Protein AF-A0A7V9H2V7-F1 (afdb_monomer)

Mean predicted aligned error: 5.99 Å

Solvent-accessible surface area (backbone atoms only — not comparable to full-atom values): 3948 Å² total; per-residue (Å²): 129,84,79,74,68,88,45,68,68,51,43,52,50,52,46,50,57,51,51,53,52,35,51,56,35,46,52,47,15,63,74,67,71,34,64,71,45,43,52,51,35,53,55,50,48,55,54,44,52,52,52,51,52,54,48,52,55,50,52,59,57,56,68,51,66,79,72,79,114

Secondary structure (DSSP, 8-state):
-PPPP-SHHHHHHHHHHHHHHHHHHHHHHHHHT-HHHHHHHHHHHHHHHHHHHHHHHHHHHHHHTTS--

pLDDT: mean 88.88, std 15.7, range [40.91, 98.69]

Nearest PDB structures (foldseek):
  5j0j-assembly1_A  TM=8.899E-01  e=1.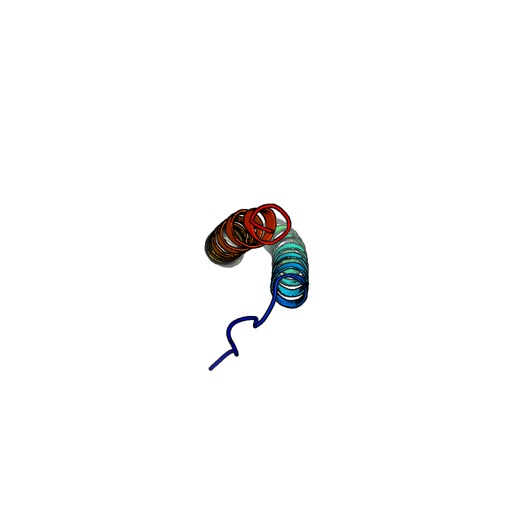598E+00  synthetic construct
  5j0h-assembly1_A  TM=8.719E-01  e=1.822E+00  synthetic construct
  5j0h-assembly2_B  TM=8.699E-01  e=2.218E+00  synthetic construct
  6naf-assembly1_A  TM=8.673E-01  e=2.701E+00  synthetic construct
  8fbi-assembly1_A-3  TM=8.992E-01  e=5.932E+00  synthetic construct

Radius of gyration: 15.87 Å; Cα contacts (8 Å, |Δi|>4): 33; chains: 1; bounding box: 40×20×44 Å

Sequence (69 aa):
MRERPRNLKDMLAEAKDTSELMVDLAYAALFYNSEDISEEVFRLEERLNDLVFDMRTLAILAARSPADS

Structure (mmCIF, N/CA/C/O backbone):
data_AF-A0A7V9H2V7-F1
#
_entry.id   AF-A0A7V9H2V7-F1
#
loop_
_atom_site.group_PDB
_atom_site.id
_atom_site.type_symbol
_atom_site.label_atom_id
_atom_site.label_alt_id
_atom_site.label_comp_id
_atom_site.label_asym_id
_atom_site.label_entity_id
_atom_site.label_seq_id
_atom_site.pdbx_PDB_ins_code
_atom_site.Cartn_x
_atom_site.Cartn_y
_atom_site.Cartn_z
_atom_site.occupancy
_atom_site.B_iso_or_equiv
_atom_site.auth_seq_id
_atom_site.auth_comp_id
_atom_site.auth_asym_id
_atom_site.auth_atom_id
_atom_site.pdbx_PDB_model_num
ATOM 1 N N . MET A 1 1 ? -4.810 -13.520 -10.935 1.00 40.91 1 MET A N 1
ATOM 2 C CA . MET A 1 1 ? -3.370 -13.276 -10.699 1.00 40.91 1 MET A CA 1
ATOM 3 C C . MET A 1 1 ? -3.122 -11.807 -10.994 1.00 40.91 1 MET A C 1
ATOM 5 O O . MET A 1 1 ? -3.464 -11.397 -12.095 1.00 40.91 1 MET A O 1
ATOM 9 N N . ARG A 1 2 ? -2.664 -10.995 -10.028 1.00 50.88 2 ARG A N 1
ATOM 10 C CA . ARG A 1 2 ? -2.276 -9.602 -10.324 1.00 50.88 2 ARG A CA 1
ATOM 11 C C . ARG A 1 2 ? -1.068 -9.647 -11.267 1.00 50.88 2 ARG A C 1
ATOM 13 O O . ARG A 1 2 ? -0.135 -10.401 -11.000 1.00 50.88 2 ARG A O 1
ATOM 20 N N . GLU A 1 3 ? -1.136 -8.933 -12.391 1.00 59.56 3 GLU A N 1
ATOM 21 C CA . GLU A 1 3 ? -0.002 -8.802 -13.312 1.00 59.56 3 GLU A CA 1
ATOM 22 C C . GLU A 1 3 ? 1.165 -8.169 -12.554 1.00 59.56 3 GLU A C 1
ATOM 24 O O . GLU A 1 3 ? 1.002 -7.119 -11.937 1.00 59.56 3 GLU A O 1
ATOM 29 N N . ARG A 1 4 ? 2.333 -8.814 -12.576 1.00 61.06 4 ARG A N 1
ATOM 30 C CA . ARG A 1 4 ? 3.550 -8.235 -12.008 1.00 61.06 4 ARG A CA 1
ATOM 31 C C . ARG A 1 4 ? 3.917 -7.005 -12.860 1.00 61.06 4 ARG A C 1
ATOM 33 O O . ARG A 1 4 ? 3.912 -7.133 -14.091 1.00 61.06 4 ARG A O 1
ATOM 40 N N . PRO A 1 5 ? 4.177 -5.831 -12.258 1.00 62.84 5 PRO A N 1
ATOM 41 C CA . PRO A 1 5 ? 4.408 -4.596 -13.001 1.00 62.84 5 PRO A CA 1
ATOM 42 C C . PRO A 1 5 ? 5.566 -4.769 -13.991 1.00 62.84 5 PRO A C 1
ATOM 44 O O . PRO A 1 5 ? 6.607 -5.342 -13.672 1.00 62.84 5 PRO A O 1
ATOM 47 N N . ARG A 1 6 ? 5.344 -4.327 -15.234 1.00 71.25 6 ARG A N 1
ATOM 48 C CA . ARG A 1 6 ? 6.178 -4.691 -16.393 1.00 71.25 6 ARG A CA 1
ATOM 49 C C . ARG A 1 6 ? 7.349 -3.739 -16.640 1.00 71.25 6 ARG A C 1
ATOM 51 O O . ARG A 1 6 ? 8.248 -4.073 -17.405 1.00 71.25 6 ARG A O 1
ATOM 58 N N . ASN A 1 7 ? 7.330 -2.549 -16.046 1.00 86.19 7 ASN A N 1
ATOM 59 C CA . ASN A 1 7 ? 8.364 -1.528 -16.204 1.00 86.19 7 ASN A CA 1
ATOM 60 C C . ASN A 1 7 ? 8.430 -0.611 -14.968 1.00 86.19 7 ASN A C 1
ATOM 62 O O . ASN A 1 7 ? 7.519 -0.600 -14.141 1.00 86.19 7 ASN A O 1
ATOM 66 N N . LEU A 1 8 ? 9.492 0.196 -14.876 1.00 90.50 8 LEU A N 1
ATOM 67 C CA . LEU A 1 8 ? 9.765 1.053 -13.717 1.00 90.50 8 LEU A CA 1
ATOM 68 C C . LEU A 1 8 ? 8.647 2.068 -13.425 1.00 90.50 8 LEU A C 1
ATOM 70 O O . LEU A 1 8 ? 8.375 2.356 -12.264 1.00 90.50 8 LEU A O 1
ATOM 74 N N . LYS A 1 9 ? 7.979 2.597 -14.459 1.00 91.94 9 LYS A N 1
ATOM 75 C CA . LYS A 1 9 ? 6.858 3.531 -14.285 1.00 91.94 9 LYS A CA 1
ATOM 76 C C . LYS A 1 9 ? 5.685 2.837 -13.592 1.00 91.94 9 LYS A C 1
ATOM 78 O O . LYS A 1 9 ? 5.124 3.406 -12.661 1.00 91.94 9 LYS A O 1
ATOM 83 N N . ASP A 1 10 ? 5.330 1.631 -14.025 1.00 94.56 10 ASP A N 1
ATOM 84 C CA . ASP A 1 10 ? 4.220 0.879 -13.427 1.00 94.56 10 ASP A CA 1
ATOM 85 C C . ASP A 1 10 ? 4.542 0.483 -11.979 1.00 94.56 10 ASP A C 1
ATOM 87 O O . ASP A 1 10 ? 3.684 0.584 -11.108 1.00 94.56 10 ASP A O 1
ATOM 91 N N . MET A 1 11 ? 5.798 0.118 -11.698 1.00 94.06 11 MET A N 1
ATOM 92 C CA . MET A 1 11 ? 6.253 -0.173 -10.333 1.00 94.06 11 MET A CA 1
ATOM 93 C C . MET A 1 11 ? 6.182 1.061 -9.425 1.00 94.06 11 MET A C 1
ATOM 95 O O . MET A 1 11 ? 5.751 0.959 -8.282 1.00 94.06 11 MET A O 1
ATOM 99 N N . LEU A 1 12 ? 6.563 2.239 -9.929 1.00 94.81 12 LEU A N 1
ATOM 100 C CA . LEU A 1 12 ? 6.445 3.494 -9.182 1.00 94.81 12 LEU A CA 1
ATOM 101 C C . LEU A 1 12 ? 4.982 3.858 -8.902 1.00 94.81 12 LEU A C 1
ATOM 103 O O . LEU A 1 12 ? 4.671 4.311 -7.802 1.00 94.81 12 LEU A O 1
ATOM 107 N N . ALA A 1 13 ? 4.091 3.653 -9.875 1.00 96.19 13 ALA A N 1
ATOM 108 C CA . ALA A 1 13 ? 2.661 3.877 -9.688 1.00 96.19 13 ALA A CA 1
ATOM 109 C C . ALA A 1 13 ? 2.089 2.946 -8.605 1.00 96.19 13 ALA A C 1
ATOM 111 O O . ALA A 1 13 ? 1.421 3.411 -7.689 1.00 96.19 13 ALA A O 1
ATOM 112 N N . GLU A 1 14 ? 2.433 1.657 -8.640 1.00 95.94 14 GLU A N 1
ATOM 113 C CA . GLU A 1 14 ? 1.993 0.693 -7.627 1.00 95.94 14 GLU A CA 1
ATOM 114 C C . GLU A 1 14 ? 2.570 0.995 -6.234 1.00 95.94 14 GLU A C 1
ATOM 116 O O . GLU A 1 14 ? 1.863 0.863 -5.233 1.00 95.94 14 GLU A O 1
ATOM 121 N N . ALA A 1 15 ? 3.826 1.446 -6.155 1.00 96.50 15 ALA A N 1
ATOM 122 C CA . ALA A 1 15 ? 4.446 1.866 -4.902 1.00 96.50 15 ALA A CA 1
ATOM 123 C C . ALA A 1 15 ? 3.714 3.068 -4.287 1.00 96.50 15 ALA A C 1
ATOM 125 O O . ALA A 1 15 ? 3.404 3.060 -3.095 1.00 96.50 15 ALA A O 1
ATOM 126 N N . LYS A 1 16 ? 3.380 4.072 -5.109 1.00 97.50 16 LYS A N 1
ATOM 127 C CA . LYS A 1 16 ? 2.579 5.229 -4.694 1.00 97.50 16 LYS A CA 1
ATOM 128 C C . LYS A 1 16 ? 1.211 4.786 -4.182 1.00 97.50 16 LYS A C 1
ATOM 130 O O . LYS A 1 16 ? 0.867 5.109 -3.049 1.00 97.50 16 LYS A O 1
ATOM 135 N N . ASP A 1 17 ? 0.455 4.044 -4.985 1.00 98.00 17 ASP A N 1
ATOM 136 C CA . ASP A 1 17 ? -0.914 3.654 -4.637 1.00 98.00 17 ASP A CA 1
ATOM 137 C C . ASP A 1 17 ? -0.940 2.779 -3.369 1.00 98.00 17 ASP A C 1
ATOM 139 O O . ASP A 1 17 ? -1.830 2.910 -2.530 1.00 98.00 17 ASP A O 1
ATOM 143 N N . THR A 1 18 ? 0.083 1.936 -3.174 1.00 98.06 18 THR A N 1
ATOM 144 C CA . THR A 1 18 ? 0.265 1.167 -1.933 1.00 98.06 18 THR A CA 1
ATOM 145 C C . THR A 1 18 ? 0.537 2.088 -0.742 1.00 98.06 18 THR A C 1
ATOM 147 O O . THR A 1 18 ? -0.080 1.917 0.305 1.00 98.06 18 THR A O 1
ATOM 150 N N . SER A 1 19 ? 1.410 3.089 -0.896 1.00 98.00 19 SER A N 1
ATOM 151 C CA . SER A 1 19 ? 1.730 4.036 0.182 1.00 98.00 19 SER A CA 1
ATOM 152 C C . SER A 1 19 ? 0.542 4.913 0.592 1.00 98.00 19 SER A C 1
ATOM 154 O O . SER A 1 19 ? 0.361 5.174 1.778 1.00 98.00 19 SER A O 1
ATOM 156 N N . GLU A 1 20 ? -0.308 5.318 -0.354 1.00 98.56 20 GLU A N 1
ATOM 157 C CA . GLU A 1 20 ? -1.538 6.062 -0.056 1.00 98.56 20 GLU A CA 1
ATOM 158 C C . GLU A 1 20 ? -2.511 5.205 0.756 1.00 98.56 20 GLU A C 1
ATOM 160 O O . GLU A 1 20 ? -2.976 5.633 1.812 1.00 98.56 20 GLU A O 1
ATOM 165 N N . LEU A 1 21 ? -2.726 3.953 0.334 1.00 98.56 21 LEU A N 1
ATOM 166 C CA . LEU A 1 21 ? -3.564 3.011 1.074 1.00 98.56 21 LEU A CA 1
ATOM 167 C C . LEU A 1 21 ? -3.030 2.754 2.491 1.00 98.56 21 LEU A C 1
ATOM 169 O O . LEU A 1 21 ? -3.813 2.669 3.433 1.00 98.56 21 LEU A O 1
ATOM 173 N N . MET A 1 22 ? -1.709 2.646 2.661 1.00 98.69 22 MET A N 1
ATOM 174 C CA . MET A 1 22 ? -1.092 2.493 3.982 1.00 98.69 22 MET A CA 1
ATOM 175 C C . MET A 1 22 ? -1.409 3.677 4.901 1.00 98.69 22 MET A C 1
ATOM 177 O O . MET A 1 22 ? -1.706 3.462 6.073 1.00 98.69 22 MET A O 1
ATOM 181 N N . VAL A 1 23 ? -1.369 4.911 4.389 1.00 98.62 23 VAL A N 1
ATOM 182 C CA . VAL A 1 23 ? -1.693 6.112 5.177 1.00 98.62 23 VAL A CA 1
ATOM 183 C C . VAL A 1 23 ? -3.169 6.123 5.570 1.00 98.62 23 VAL A C 1
ATOM 185 O O . VAL A 1 23 ? -3.480 6.355 6.740 1.00 98.62 23 VAL A O 1
ATOM 188 N N . ASP A 1 24 ? -4.067 5.812 4.635 1.00 98.62 24 ASP A N 1
ATOM 189 C CA . ASP A 1 24 ? -5.505 5.734 4.911 1.00 98.62 24 ASP A CA 1
ATOM 190 C C . ASP A 1 24 ? -5.817 4.670 5.978 1.00 98.62 24 ASP A C 1
ATOM 192 O O . ASP A 1 24 ? -6.563 4.925 6.929 1.00 98.62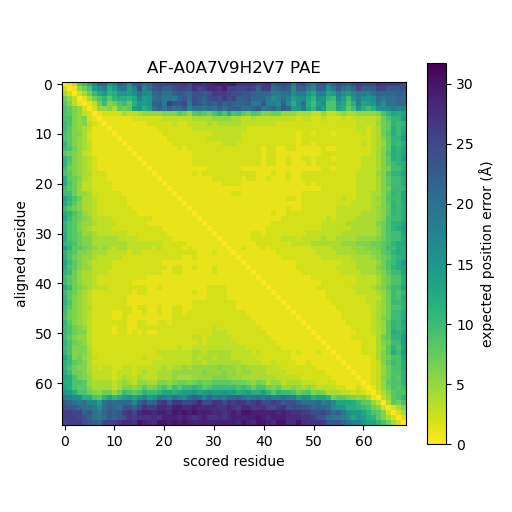 24 ASP A O 1
ATOM 196 N N . LEU A 1 25 ? -5.200 3.488 5.868 1.00 98.56 25 LEU A N 1
ATOM 197 C CA . LEU A 1 25 ? -5.357 2.405 6.839 1.00 98.56 25 LEU A CA 1
ATOM 198 C C . LEU A 1 25 ? -4.732 2.742 8.192 1.00 98.56 25 LEU A C 1
ATOM 200 O O . LEU A 1 25 ? -5.340 2.452 9.216 1.00 98.56 25 LEU A O 1
ATOM 204 N N . ALA A 1 26 ? -3.570 3.393 8.230 1.00 98.56 26 ALA A N 1
ATOM 205 C CA . ALA A 1 26 ? -2.954 3.821 9.484 1.00 98.56 26 AL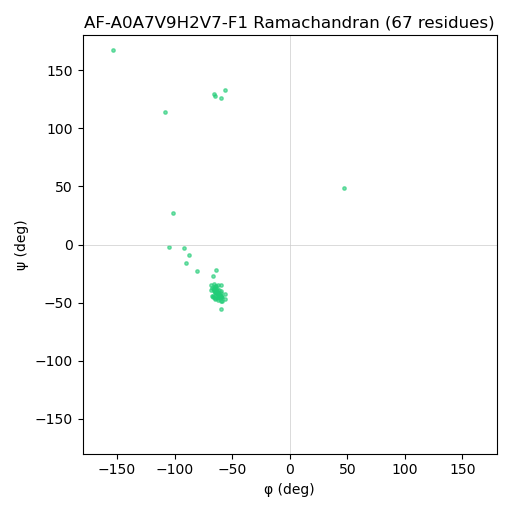A A CA 1
ATOM 206 C C . ALA A 1 26 ? -3.854 4.816 10.232 1.00 98.56 26 ALA A C 1
ATOM 208 O O . ALA A 1 26 ? -4.060 4.687 11.442 1.00 98.56 26 ALA A O 1
ATOM 209 N N . TYR A 1 27 ? -4.462 5.767 9.515 1.00 98.56 27 TYR A N 1
ATOM 210 C CA . TYR A 1 27 ? -5.457 6.662 10.102 1.00 98.56 27 TYR A CA 1
ATOM 211 C C . TYR A 1 27 ? -6.691 5.908 10.603 1.00 98.56 27 TYR A C 1
ATOM 213 O O . TYR A 1 27 ? -7.154 6.178 11.713 1.00 98.56 27 TYR A O 1
ATOM 221 N N . ALA A 1 28 ? -7.205 4.945 9.834 1.00 98.50 28 ALA A N 1
ATOM 222 C CA . ALA A 1 28 ? -8.329 4.115 10.259 1.00 98.50 28 ALA A CA 1
ATOM 223 C C . ALA A 1 28 ? -7.989 3.268 11.500 1.00 98.50 28 ALA A C 1
ATOM 225 O O . ALA A 1 28 ? -8.799 3.198 12.423 1.00 98.50 28 ALA A O 1
ATOM 226 N N . ALA A 1 29 ? -6.792 2.681 11.570 1.00 98.56 29 ALA A N 1
ATOM 227 C CA . ALA A 1 29 ? -6.326 1.897 12.712 1.00 98.56 29 ALA A CA 1
ATOM 228 C C . ALA A 1 29 ? -6.318 2.731 13.995 1.00 98.56 29 ALA A C 1
ATOM 230 O O . ALA A 1 29 ? -6.823 2.280 15.021 1.00 98.56 29 ALA A O 1
ATOM 231 N N . LEU A 1 30 ? -5.816 3.968 13.926 1.00 98.31 30 LEU A N 1
ATOM 232 C CA . LEU A 1 30 ? -5.835 4.897 15.056 1.00 98.31 30 LEU A CA 1
ATOM 233 C C . LEU A 1 30 ? -7.261 5.326 15.420 1.00 98.31 30 LEU A C 1
ATOM 235 O O . LEU A 1 30 ? -7.614 5.339 16.597 1.00 98.31 30 LEU A O 1
ATOM 239 N N . PHE A 1 31 ? -8.089 5.658 14.426 1.00 98.50 31 PHE A N 1
ATOM 240 C CA . PHE A 1 31 ? -9.461 6.120 14.647 1.00 98.50 31 PHE A CA 1
ATOM 241 C C . PHE A 1 31 ? -10.343 5.046 15.296 1.00 98.50 31 PHE A C 1
ATOM 243 O O . PHE A 1 31 ? -11.119 5.343 16.203 1.00 98.50 31 PHE A O 1
ATOM 250 N N . TYR A 1 32 ? -10.208 3.797 14.852 1.00 98.25 32 TYR A N 1
ATOM 251 C CA . TYR A 1 32 ? -10.962 2.660 15.379 1.00 98.25 32 TYR A CA 1
ATOM 252 C C . TYR A 1 32 ? -10.248 1.923 16.518 1.00 98.25 32 TYR A C 1
ATOM 254 O O . TYR A 1 32 ? -10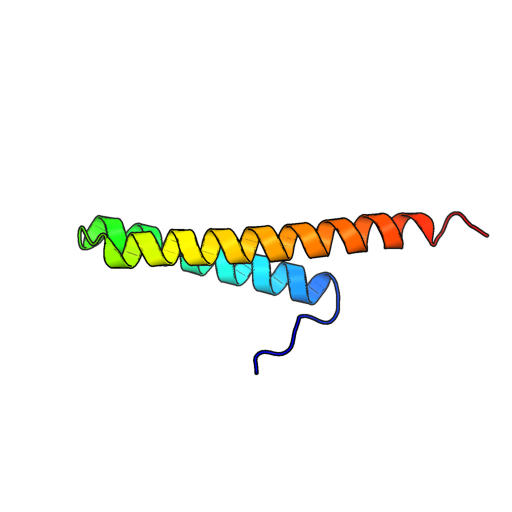.820 0.983 17.067 1.00 98.25 32 TYR A O 1
ATOM 262 N N . ASN A 1 33 ? -9.025 2.331 16.879 1.00 97.94 33 ASN A N 1
ATOM 263 C CA . ASN A 1 33 ? -8.148 1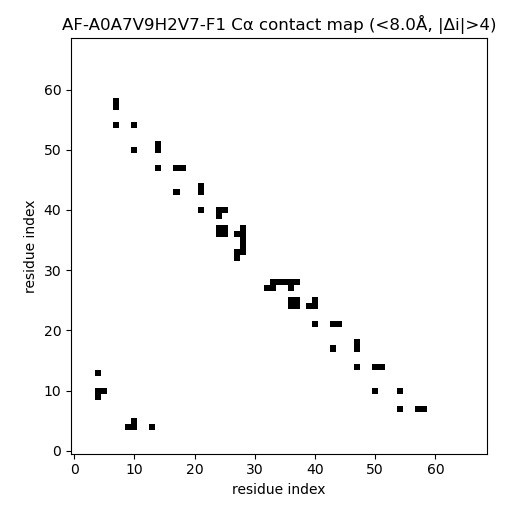.623 17.815 1.00 97.94 33 ASN A CA 1
ATOM 264 C C . ASN A 1 33 ? -8.063 0.112 17.498 1.00 97.94 33 ASN A C 1
ATOM 266 O O . ASN A 1 33 ? -8.285 -0.735 18.364 1.00 97.94 33 ASN A O 1
ATOM 270 N N . SER A 1 34 ? -7.817 -0.210 16.224 1.00 98.56 34 SER A N 1
ATOM 271 C CA . SER A 1 34 ? -7.852 -1.573 15.687 1.00 98.56 34 SER A CA 1
ATOM 272 C C . SER A 1 34 ? -6.451 -2.083 15.359 1.00 98.56 34 SER A C 1
ATOM 274 O O . SER A 1 34 ? -5.795 -1.587 14.441 1.00 98.56 34 SER A O 1
ATOM 276 N N . GLU A 1 35 ? -6.023 -3.109 16.094 1.00 98.19 35 GLU A N 1
ATOM 277 C CA . GLU A 1 35 ? -4.759 -3.813 15.862 1.00 98.19 35 GLU A CA 1
ATOM 278 C C . GLU A 1 35 ? -4.770 -4.555 14.517 1.00 98.19 35 GLU A C 1
ATOM 280 O O . GLU A 1 35 ? -3.819 -4.425 13.752 1.00 98.19 35 GLU A O 1
ATOM 285 N N . ASP A 1 36 ? -5.885 -5.190 14.145 1.00 98.38 36 ASP A N 1
ATOM 286 C CA . ASP A 1 36 ? -6.039 -5.880 12.854 1.00 98.38 36 ASP A CA 1
ATOM 287 C C . ASP A 1 36 ? -5.765 -4.963 11.648 1.00 98.38 36 ASP A C 1
ATOM 289 O O . ASP A 1 36 ? -5.100 -5.358 10.689 1.00 98.38 36 ASP A O 1
ATOM 293 N N . ILE A 1 37 ? -6.255 -3.715 11.683 1.00 98.19 37 ILE A N 1
ATOM 294 C CA . ILE A 1 37 ? -5.988 -2.745 10.608 1.00 98.19 37 ILE A CA 1
ATOM 295 C C . ILE A 1 37 ? -4.504 -2.358 10.607 1.00 98.19 37 ILE A C 1
ATOM 297 O O . ILE A 1 37 ? -3.913 -2.201 9.539 1.00 98.19 37 ILE A O 1
ATOM 301 N N . SER A 1 38 ? -3.883 -2.237 11.784 1.00 98.25 38 SER A N 1
ATOM 302 C CA . SER A 1 38 ? -2.449 -1.950 11.885 1.00 98.25 38 SER A CA 1
ATOM 303 C C . SER A 1 38 ? -1.583 -3.088 11.333 1.00 98.25 38 SER A C 1
ATOM 305 O O . SER A 1 38 ? -0.609 -2.817 10.634 1.00 98.25 38 SER A O 1
ATOM 307 N N . GLU A 1 39 ? -1.968 -4.351 11.543 1.00 98.56 39 GLU A N 1
ATOM 308 C CA . GLU A 1 39 ? -1.281 -5.498 10.942 1.00 98.56 39 GLU A CA 1
ATOM 309 C C . GLU A 1 39 ? -1.328 -5.448 9.413 1.00 98.56 39 GLU A C 1
ATOM 311 O O . GLU A 1 39 ? -0.337 -5.756 8.749 1.00 98.56 39 GLU A O 1
ATOM 316 N N . GLU A 1 40 ? -2.452 -5.023 8.832 1.00 98.38 40 GLU A N 1
ATOM 317 C CA . GLU A 1 40 ? -2.561 -4.882 7.379 1.00 98.38 40 GLU A CA 1
ATOM 318 C C . GLU A 1 40 ? -1.638 -3.776 6.838 1.00 98.38 40 GLU A C 1
ATOM 320 O O . GLU A 1 40 ? -1.050 -3.942 5.768 1.00 98.38 40 GLU A O 1
ATOM 325 N N . VAL A 1 41 ? -1.423 -2.687 7.590 1.00 98.62 41 VAL A N 1
ATOM 326 C CA . VAL A 1 41 ? -0.423 -1.660 7.238 1.00 98.62 41 VAL A CA 1
ATOM 327 C C . VAL A 1 41 ? 0.980 -2.269 7.160 1.00 98.62 41 VAL A C 1
ATOM 329 O O . VAL A 1 41 ? 1.692 -2.012 6.189 1.00 98.62 41 VAL A O 1
ATOM 332 N N . PHE A 1 42 ? 1.363 -3.119 8.120 1.00 98.25 42 PHE A N 1
ATOM 333 C CA . PHE A 1 42 ? 2.662 -3.805 8.100 1.00 98.25 42 PHE A CA 1
ATOM 334 C C . PHE A 1 42 ? 2.792 -4.794 6.933 1.00 98.25 42 PHE A C 1
ATOM 336 O O . PHE A 1 42 ? 3.834 -4.855 6.284 1.00 98.25 42 PHE A O 1
ATOM 343 N N . ARG A 1 43 ? 1.726 -5.519 6.576 1.00 98.38 43 ARG A N 1
ATOM 344 C CA . ARG A 1 43 ? 1.746 -6.391 5.384 1.00 98.38 43 ARG A CA 1
ATOM 345 C C . ARG A 1 43 ? 1.940 -5.601 4.090 1.00 98.38 43 ARG A C 1
ATOM 347 O O . ARG A 1 43 ? 2.635 -6.049 3.177 1.00 98.38 43 ARG A O 1
ATOM 354 N N . LEU A 1 44 ? 1.321 -4.425 3.987 1.00 98.44 44 LEU A N 1
ATOM 355 C CA . LEU A 1 44 ? 1.523 -3.537 2.843 1.00 98.44 44 LEU A CA 1
ATOM 356 C C . LEU A 1 44 ? 2.937 -2.943 2.821 1.00 98.44 44 LEU A C 1
ATOM 358 O O . LEU A 1 44 ? 3.498 -2.800 1.735 1.00 98.44 44 LEU A O 1
ATOM 362 N N . GLU A 1 45 ? 3.529 -2.660 3.985 1.00 98.56 45 GLU A N 1
ATOM 363 C CA . GLU A 1 45 ? 4.927 -2.233 4.100 1.00 98.56 45 GLU A CA 1
ATOM 364 C C . GLU A 1 45 ? 5.887 -3.285 3.533 1.00 98.56 45 GLU A C 1
ATOM 366 O O . GLU A 1 45 ? 6.741 -2.949 2.711 1.00 98.56 45 GLU A O 1
ATOM 371 N N . GLU A 1 46 ? 5.730 -4.557 3.912 1.00 98.31 46 GLU A N 1
ATOM 372 C CA . GLU A 1 46 ? 6.554 -5.653 3.384 1.00 98.31 46 GL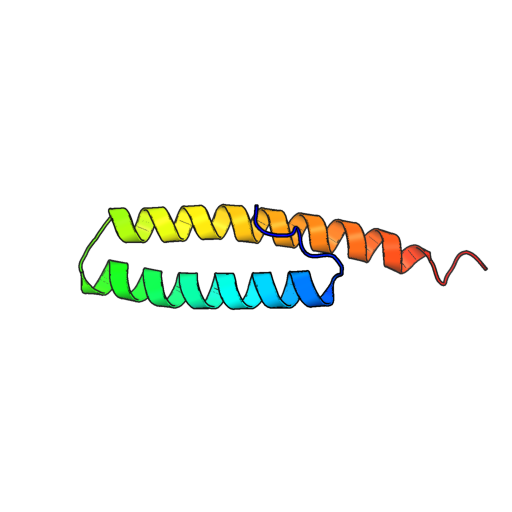U A CA 1
ATOM 373 C C . GLU A 1 46 ? 6.484 -5.712 1.853 1.00 98.31 46 GLU A C 1
ATOM 375 O O . GLU A 1 46 ? 7.510 -5.711 1.169 1.00 98.31 46 GLU A O 1
ATOM 380 N N . ARG A 1 47 ? 5.271 -5.642 1.292 1.00 96.31 47 ARG A N 1
ATOM 381 C CA . ARG A 1 47 ? 5.074 -5.629 -0.164 1.00 96.31 47 ARG A CA 1
ATOM 382 C C . ARG A 1 47 ? 5.696 -4.402 -0.834 1.00 96.31 47 ARG A C 1
ATOM 384 O O . ARG A 1 47 ? 6.245 -4.515 -1.932 1.00 96.31 47 ARG A O 1
ATOM 391 N N . LEU A 1 48 ? 5.585 -3.228 -0.216 1.00 97.50 48 LEU A N 1
ATOM 392 C CA . LEU A 1 48 ? 6.184 -2.000 -0.734 1.00 97.50 48 LEU A CA 1
ATOM 393 C C . LEU A 1 48 ? 7.715 -2.100 -0.738 1.00 97.50 48 LEU A C 1
ATOM 395 O O . LEU A 1 48 ? 8.350 -1.701 -1.716 1.00 97.50 48 LEU A O 1
ATOM 399 N N . ASN A 1 49 ? 8.303 -2.674 0.312 1.00 97.75 49 ASN A N 1
ATOM 400 C CA . ASN A 1 49 ? 9.742 -2.900 0.408 1.00 97.75 49 ASN A CA 1
ATOM 401 C C . ASN A 1 49 ? 10.250 -3.836 -0.695 1.00 97.75 49 ASN A C 1
ATOM 403 O O . ASN A 1 49 ? 11.236 -3.501 -1.360 1.00 97.75 49 ASN A O 1
ATOM 407 N N . ASP A 1 50 ? 9.551 -4.942 -0.954 1.00 96.00 50 ASP A N 1
ATOM 408 C CA . ASP A 1 50 ? 9.880 -5.861 -2.050 1.00 96.00 50 ASP A CA 1
ATOM 409 C C . ASP A 1 50 ? 9.831 -5.156 -3.413 1.00 96.00 50 ASP A C 1
ATOM 411 O O . ASP A 1 50 ? 10.750 -5.267 -4.228 1.00 96.00 50 ASP A O 1
ATOM 415 N N . LEU A 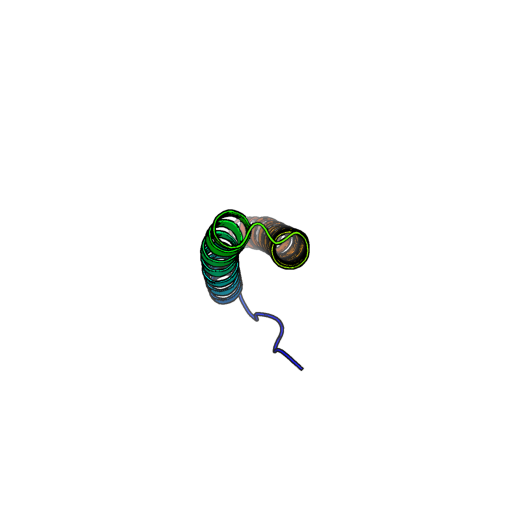1 51 ? 8.787 -4.357 -3.649 1.00 95.19 51 LEU A N 1
ATOM 416 C CA . LEU A 1 51 ? 8.633 -3.606 -4.891 1.00 95.19 51 LEU A CA 1
ATOM 417 C C . LEU A 1 51 ? 9.765 -2.585 -5.082 1.00 95.19 51 LEU A C 1
ATOM 419 O O . LEU A 1 51 ? 10.314 -2.452 -6.179 1.00 95.19 51 LEU A O 1
ATOM 423 N N . VAL A 1 52 ? 10.156 -1.882 -4.016 1.00 94.44 52 VAL A N 1
ATOM 424 C CA . VAL A 1 52 ? 11.281 -0.936 -4.033 1.00 94.44 52 VAL A CA 1
ATOM 425 C C . VAL A 1 52 ? 12.610 -1.649 -4.281 1.00 94.44 52 VAL A C 1
ATOM 427 O O . VAL A 1 52 ? 13.458 -1.121 -5.009 1.00 94.44 52 VAL A O 1
ATOM 430 N N . PHE A 1 53 ? 12.805 -2.839 -3.718 1.00 95.12 53 PHE A N 1
ATOM 431 C CA . PHE A 1 53 ? 13.993 -3.649 -3.969 1.00 95.12 53 PHE A CA 1
ATOM 432 C C . PHE A 1 53 ? 14.101 -4.063 -5.445 1.00 95.12 53 PHE A C 1
ATOM 434 O O . PHE A 1 53 ? 15.149 -3.853 -6.071 1.00 95.12 53 PHE A O 1
ATOM 441 N N . ASP A 1 54 ? 13.008 -4.559 -6.030 1.00 92.62 54 ASP A N 1
ATOM 442 C CA . ASP A 1 54 ? 12.948 -4.912 -7.452 1.00 92.62 54 ASP A CA 1
ATOM 443 C C . ASP A 1 54 ? 13.222 -3.673 -8.335 1.00 92.62 54 ASP A C 1
ATOM 445 O O . ASP A 1 54 ? 14.023 -3.736 -9.275 1.00 92.62 54 ASP A O 1
ATOM 449 N N . MET A 1 55 ? 12.637 -2.511 -8.002 1.00 93.25 55 MET A N 1
ATOM 450 C CA . MET A 1 55 ? 12.870 -1.253 -8.731 1.00 93.25 55 MET A CA 1
ATOM 451 C C . MET A 1 55 ? 14.341 -0.833 -8.711 1.00 93.25 55 MET A C 1
ATOM 453 O O . MET A 1 55 ? 14.893 -0.455 -9.747 1.00 93.25 55 MET A O 1
ATOM 457 N N . ARG A 1 56 ? 14.994 -0.898 -7.543 1.00 92.69 56 ARG A N 1
ATOM 458 C CA . ARG A 1 56 ? 16.418 -0.554 -7.397 1.00 92.69 56 ARG A CA 1
ATOM 459 C C . ARG A 1 56 ? 17.295 -1.466 -8.244 1.00 92.69 56 ARG A C 1
ATOM 461 O O . ARG A 1 56 ? 18.194 -0.977 -8.926 1.00 92.69 56 ARG A O 1
ATOM 468 N N . THR A 1 57 ? 17.007 -2.765 -8.242 1.00 91.62 57 THR A N 1
ATOM 469 C CA . THR A 1 57 ? 17.731 -3.749 -9.055 1.00 91.62 57 THR A CA 1
ATOM 470 C C . THR A 1 57 ? 17.640 -3.403 -10.543 1.00 91.62 57 THR A C 1
ATOM 472 O O . THR A 1 57 ? 18.666 -3.314 -11.220 1.00 91.62 57 THR A O 1
ATOM 475 N N . LEU A 1 58 ? 16.435 -3.118 -11.046 1.00 89.25 58 LEU A N 1
ATOM 476 C CA . LEU A 1 58 ? 16.233 -2.724 -12.443 1.00 89.25 58 LEU A CA 1
ATOM 477 C C . LEU A 1 58 ? 16.921 -1.398 -12.785 1.00 89.25 58 LEU A C 1
ATOM 479 O O . LEU A 1 58 ? 17.547 -1.293 -13.838 1.00 89.25 58 LEU A O 1
ATOM 483 N N . ALA A 1 59 ? 16.851 -0.402 -11.900 1.00 88.75 59 ALA A N 1
ATOM 484 C CA . ALA A 1 59 ? 17.498 0.892 -12.109 1.00 88.75 59 ALA A CA 1
ATOM 485 C C . ALA A 1 59 ? 19.028 0.762 -12.211 1.00 88.75 59 ALA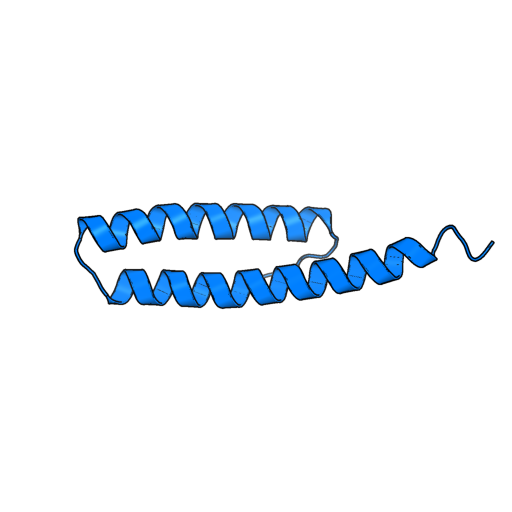 A C 1
ATOM 487 O O . ALA A 1 59 ? 19.640 1.364 -13.094 1.00 88.75 59 ALA A O 1
ATOM 488 N N . ILE A 1 60 ? 19.645 -0.066 -11.359 1.00 90.25 60 ILE A N 1
ATOM 489 C CA . ILE A 1 60 ? 21.090 -0.338 -11.394 1.00 90.25 60 ILE A CA 1
ATOM 490 C C . ILE A 1 60 ? 21.495 -1.020 -12.707 1.00 90.25 60 ILE A C 1
ATOM 492 O O . ILE A 1 60 ? 22.526 -0.670 -13.282 1.00 90.25 60 ILE A O 1
ATOM 496 N N . LEU A 1 61 ? 20.703 -1.980 -13.194 1.00 86.69 61 LEU A N 1
ATOM 497 C CA . LEU A 1 61 ? 20.969 -2.653 -14.469 1.00 86.69 61 LEU A CA 1
ATOM 498 C C . LEU A 1 61 ? 20.806 -1.694 -15.656 1.00 86.69 61 LEU A C 1
ATOM 500 O O . LEU A 1 61 ? 21.669 -1.646 -16.530 1.00 86.69 61 LEU A O 1
ATOM 504 N N . ALA A 1 62 ? 19.744 -0.886 -15.661 1.00 84.50 62 ALA A N 1
ATOM 505 C CA . ALA A 1 62 ? 19.476 0.083 -16.721 1.00 84.50 62 ALA A CA 1
ATOM 506 C C . ALA A 1 62 ? 20.558 1.172 -16.812 1.00 84.50 62 ALA A C 1
ATOM 508 O O . ALA A 1 62 ? 20.923 1.578 -17.912 1.00 84.50 62 ALA A O 1
ATOM 509 N N . ALA A 1 63 ? 21.119 1.605 -15.678 1.00 80.69 63 ALA A N 1
ATOM 510 C CA . ALA A 1 63 ? 22.165 2.626 -15.633 1.00 80.69 63 ALA A CA 1
ATOM 511 C C . ALA A 1 63 ? 23.477 2.211 -16.329 1.00 80.69 63 ALA A C 1
ATOM 513 O O . ALA A 1 63 ? 24.244 3.082 -16.731 1.00 80.69 63 ALA A O 1
ATOM 514 N N . ARG A 1 64 ? 23.738 0.906 -16.507 1.00 70.00 64 ARG A N 1
ATOM 515 C CA . ARG A 1 64 ? 24.917 0.415 -17.246 1.00 70.00 64 ARG A CA 1
ATOM 516 C C . ARG A 1 64 ? 24.729 0.436 -18.765 1.00 70.00 64 ARG A C 1
ATOM 518 O O . ARG A 1 64 ? 25.706 0.498 -19.498 1.00 70.00 64 ARG A O 1
ATOM 525 N N . SER A 1 65 ? 23.486 0.427 -19.245 1.00 59.25 65 SER A N 1
ATOM 526 C CA . SER A 1 65 ? 23.174 0.257 -20.669 1.00 59.25 65 SER A CA 1
ATOM 527 C C . SER A 1 65 ? 23.623 1.393 -21.611 1.00 59.25 65 SER A C 1
ATOM 529 O O . SER A 1 65 ? 23.831 1.079 -22.780 1.00 59.25 65 SER A O 1
ATOM 531 N N . PRO A 1 66 ? 23.772 2.673 -21.203 1.00 56.47 66 PRO A N 1
ATOM 532 C CA . PRO A 1 66 ? 24.272 3.720 -22.103 1.00 56.47 66 PRO A CA 1
ATOM 533 C C . PRO A 1 66 ? 25.804 3.848 -22.142 1.00 56.47 66 PRO A C 1
ATOM 535 O O . PRO A 1 66 ? 26.306 4.628 -22.942 1.00 56.47 66 PRO A O 1
ATOM 538 N N . ALA A 1 67 ? 26.538 3.166 -21.253 1.00 53.94 67 ALA A N 1
ATOM 539 C CA . ALA A 1 67 ? 27.984 3.354 -21.073 1.00 53.94 67 ALA A CA 1
ATOM 540 C C . ALA A 1 67 ? 28.850 2.224 -21.668 1.00 53.94 67 ALA A C 1
ATOM 542 O O . ALA A 1 67 ? 30.072 2.323 -21.619 1.00 53.94 67 ALA A O 1
ATOM 543 N N . ASP A 1 68 ? 28.228 1.184 -22.234 1.00 50.28 68 ASP A N 1
ATOM 544 C CA . ASP A 1 68 ? 28.891 0.044 -22.897 1.00 50.28 68 ASP A CA 1
ATOM 545 C C . ASP A 1 68 ? 28.873 0.153 -24.442 1.00 50.28 68 ASP A C 1
ATOM 547 O O . ASP A 1 68 ? 28.911 -0.852 -25.155 1.00 50.28 68 ASP A O 1
ATOM 551 N N . SER A 1 69 ? 28.824 1.379 -24.978 1.00 43.56 69 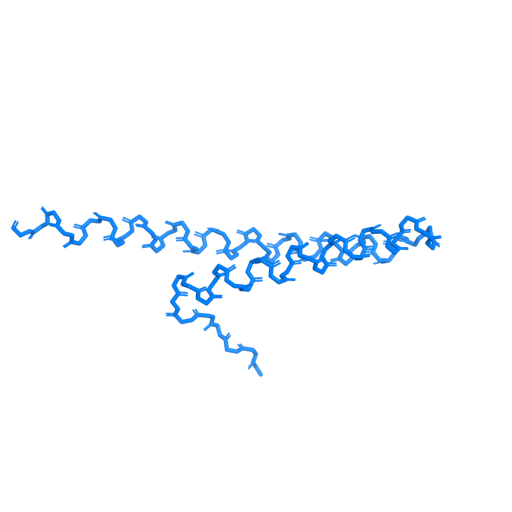SER A N 1
ATOM 552 C CA . SER A 1 69 ? 28.996 1.679 -26.412 1.00 43.56 69 SER A CA 1
ATOM 553 C C . SER A 1 69 ? 30.091 2.703 -26.650 1.00 43.56 69 SER A C 1
ATOM 555 O O . SER A 1 69 ? 30.085 3.710 -25.906 1.00 43.56 69 SER A O 1
#

Foldseek 3Di:
DPDDQDDLVSLVVVLVVLVVVLVVLVVVCVVVVNPVSVVVSVVSVVVSVVSVVVSVVVVVVVVCVVVPD